Protein AF-A0A819Y2W9-F1 (afdb_monomer)

Structure (mmCIF, N/CA/C/O backbone):
data_AF-A0A819Y2W9-F1
#
_entry.id   AF-A0A819Y2W9-F1
#
loop_
_atom_site.group_PDB
_atom_site.id
_atom_site.type_symbol
_atom_site.label_atom_id
_atom_site.label_alt_id
_atom_site.label_comp_id
_atom_site.label_asym_id
_atom_site.label_entity_id
_atom_site.label_seq_id
_atom_site.pdbx_PDB_ins_code
_atom_site.Cartn_x
_atom_site.Cartn_y
_atom_site.Cartn_z
_atom_site.occupancy
_atom_site.B_iso_or_equiv
_atom_site.auth_seq_id
_atom_site.auth_comp_id
_atom_site.auth_asym_id
_atom_site.auth_atom_id
_atom_site.pdbx_PDB_model_num
ATOM 1 N N . MET A 1 1 ? -12.176 -15.561 -20.607 1.00 75.06 1 MET A N 1
ATOM 2 C CA . MET A 1 1 ? -11.747 -14.157 -20.835 1.00 75.06 1 MET A CA 1
ATOM 3 C C . MET A 1 1 ? -10.397 -14.111 -21.551 1.00 75.06 1 MET A C 1
ATOM 5 O O . MET A 1 1 ? -9.518 -14.896 -21.210 1.00 75.06 1 MET A O 1
ATOM 9 N N . LYS A 1 2 ? -10.216 -13.220 -22.539 1.00 83.50 2 LYS A N 1
ATOM 10 C CA . LYS A 1 2 ? -8.917 -13.003 -23.209 1.00 83.50 2 LYS A CA 1
ATOM 11 C C . LYS A 1 2 ? -8.002 -12.164 -22.305 1.00 83.50 2 LYS A C 1
ATOM 13 O O . LYS A 1 2 ? -8.433 -11.148 -21.778 1.00 83.50 2 LYS A O 1
ATOM 18 N N . LEU A 1 3 ? -6.744 -12.584 -22.140 1.00 87.06 3 LEU A N 1
ATOM 19 C CA . LEU A 1 3 ? -5.742 -11.828 -21.374 1.00 87.06 3 LEU A CA 1
ATOM 20 C C . LEU A 1 3 ? -5.386 -10.510 -22.073 1.00 87.06 3 LEU A C 1
ATOM 22 O O . LEU A 1 3 ? -5.227 -10.485 -23.300 1.00 87.06 3 LEU A O 1
ATOM 26 N N . THR A 1 4 ? -5.163 -9.456 -21.287 1.00 92.69 4 THR A N 1
ATOM 27 C CA . THR A 1 4 ? -4.658 -8.167 -21.784 1.00 92.69 4 THR A CA 1
ATOM 28 C C . THR A 1 4 ? -3.191 -8.271 -22.222 1.00 92.69 4 THR A C 1
ATOM 30 O O . THR A 1 4 ? -2.471 -9.199 -21.838 1.00 92.69 4 THR A O 1
ATOM 33 N N . ALA A 1 5 ? -2.713 -7.317 -23.030 1.00 83.38 5 ALA A N 1
ATOM 34 C CA . ALA A 1 5 ? -1.324 -7.294 -23.505 1.00 83.38 5 ALA A CA 1
ATOM 35 C C . ALA A 1 5 ? -0.306 -7.289 -22.347 1.00 83.38 5 ALA A C 1
ATOM 37 O O . ALA A 1 5 ? 0.634 -8.084 -22.345 1.00 83.38 5 ALA A O 1
ATOM 38 N N . ALA A 1 6 ? -0.555 -6.488 -21.307 1.00 82.44 6 ALA A N 1
ATOM 39 C CA . ALA A 1 6 ? 0.290 -6.422 -20.116 1.00 82.44 6 ALA A CA 1
ATOM 40 C C . ALA A 1 6 ? 0.325 -7.753 -19.341 1.00 82.44 6 ALA A C 1
ATOM 42 O O . ALA A 1 6 ? 1.382 -8.197 -18.887 1.00 82.44 6 ALA A O 1
ATOM 43 N N . GLN A 1 7 ? -0.818 -8.437 -19.229 1.00 85.62 7 GLN A N 1
ATOM 44 C CA . GLN A 1 7 ? -0.899 -9.751 -18.586 1.00 85.62 7 GLN A CA 1
ATOM 45 C C . GLN A 1 7 ? -0.150 -10.825 -19.385 1.00 85.62 7 GLN A C 1
ATOM 47 O O . GLN A 1 7 ? 0.559 -11.650 -18.803 1.00 85.62 7 GLN A O 1
ATOM 52 N N . LYS A 1 8 ? -0.254 -10.799 -20.720 1.00 85.75 8 LYS A N 1
ATOM 53 C CA . LYS A 1 8 ? 0.519 -11.687 -21.603 1.00 85.75 8 LYS A CA 1
ATOM 54 C C . LYS A 1 8 ? 2.022 -11.448 -21.448 1.00 85.75 8 LYS A C 1
ATOM 56 O O . LYS A 1 8 ? 2.778 -12.410 -21.331 1.00 85.75 8 LYS A O 1
ATOM 61 N N . GLN A 1 9 ? 2.444 -10.187 -21.376 1.00 81.81 9 GLN A N 1
ATOM 62 C CA . GLN A 1 9 ? 3.848 -9.807 -21.224 1.00 81.81 9 GLN A CA 1
ATOM 63 C C . GLN A 1 9 ? 4.430 -10.245 -19.871 1.00 81.81 9 GLN A C 1
ATOM 65 O O . GLN A 1 9 ? 5.558 -10.731 -19.830 1.00 81.81 9 GLN A O 1
ATOM 70 N N . LYS A 1 10 ? 3.647 -10.180 -18.783 1.00 83.94 10 LYS A N 1
ATOM 71 C CA . LYS A 1 10 ? 4.044 -10.706 -17.461 1.00 83.94 10 LYS A CA 1
ATOM 72 C C . LYS A 1 10 ? 4.174 -12.234 -17.425 1.00 83.94 10 LYS A C 1
ATOM 74 O O . LYS A 1 10 ? 5.102 -12.740 -16.807 1.00 83.94 10 LYS A O 1
ATOM 79 N N . ARG A 1 11 ? 3.288 -12.973 -18.105 1.00 85.38 11 ARG A N 1
ATOM 80 C CA . ARG A 1 11 ? 3.301 -14.455 -18.128 1.00 85.38 11 ARG A CA 1
ATOM 81 C C . ARG A 1 11 ? 4.327 -15.055 -19.092 1.00 85.38 11 ARG A C 1
ATOM 83 O O . ARG A 1 11 ? 4.682 -16.228 -18.985 1.00 85.38 11 ARG A O 1
ATOM 90 N N . TYR A 1 12 ? 4.799 -14.277 -20.060 1.00 83.75 12 TYR A N 1
ATOM 91 C CA . TYR A 1 12 ? 5.710 -14.755 -21.098 1.00 83.75 12 TYR A CA 1
ATOM 92 C C . TYR A 1 12 ? 7.041 -15.327 -20.553 1.00 83.75 12 TYR A C 1
ATOM 94 O O . TYR A 1 12 ? 7.396 -16.446 -20.940 1.00 83.75 12 TYR A O 1
ATOM 102 N N . PRO A 1 13 ? 7.754 -14.665 -19.615 1.00 80.00 13 PRO A N 1
ATOM 103 C CA . PRO A 1 13 ? 8.976 -15.212 -19.022 1.00 80.00 13 PRO A CA 1
ATOM 104 C C . PRO A 1 13 ? 8.750 -16.530 -18.272 1.00 80.00 13 PRO A C 1
ATOM 106 O O . PRO A 1 13 ? 9.583 -17.432 -18.351 1.00 80.00 13 PRO A O 1
ATOM 109 N N . GLU A 1 14 ? 7.625 -16.668 -17.569 1.00 83.44 14 GLU A N 1
ATOM 110 C CA . GLU A 1 14 ? 7.272 -17.887 -16.830 1.00 83.44 14 GLU A CA 1
ATOM 111 C C . GLU A 1 14 ? 6.994 -19.053 -17.778 1.00 83.44 14 GLU A C 1
ATOM 113 O O . GLU A 1 14 ? 7.516 -20.152 -17.593 1.00 83.44 14 GLU A O 1
ATOM 118 N N . ASN A 1 15 ? 6.260 -18.798 -18.861 1.00 85.00 15 ASN A N 1
ATOM 119 C CA . ASN A 1 15 ? 6.002 -19.794 -19.898 1.00 85.00 15 ASN A CA 1
ATOM 120 C C . ASN A 1 15 ? 7.291 -20.269 -20.582 1.00 85.00 15 ASN A C 1
ATOM 122 O O . ASN A 1 15 ? 7.424 -21.447 -20.913 1.00 85.00 15 ASN A O 1
ATOM 126 N N . LEU A 1 16 ? 8.265 -19.378 -20.771 1.00 81.81 16 LEU A N 1
ATOM 127 C CA . LEU A 1 16 ? 9.578 -19.739 -21.307 1.00 81.81 16 LEU A CA 1
ATOM 128 C C . LEU A 1 16 ? 10.401 -20.591 -20.342 1.00 81.81 16 LEU A C 1
ATOM 130 O O . LEU A 1 16 ? 11.116 -21.485 -20.798 1.00 81.81 16 LEU A O 1
ATOM 134 N N . LYS A 1 17 ? 10.311 -20.322 -19.033 1.00 85.62 17 LYS A N 1
ATOM 135 C CA . LYS A 1 17 ? 10.954 -21.146 -18.001 1.00 85.62 17 LYS A CA 1
ATOM 136 C C . LYS A 1 17 ? 10.345 -22.546 -17.975 1.00 85.62 17 LYS A C 1
ATOM 138 O O . LYS A 1 17 ? 11.093 -23.512 -18.046 1.00 85.62 17 LYS A O 1
ATOM 143 N N . ARG A 1 18 ? 9.010 -22.655 -17.993 1.00 83.69 18 ARG A N 1
ATOM 144 C CA . ARG A 1 18 ? 8.293 -23.947 -18.044 1.00 83.69 18 ARG A CA 1
ATOM 145 C C . ARG A 1 18 ? 8.670 -24.787 -19.263 1.00 83.69 18 ARG A C 1
ATOM 147 O O . ARG A 1 18 ? 8.767 -25.998 -19.164 1.00 83.69 18 ARG A O 1
ATOM 154 N N . LYS A 1 19 ? 8.919 -24.143 -20.406 1.00 87.00 19 LYS A N 1
ATOM 155 C CA . LYS A 1 19 ? 9.333 -24.811 -21.650 1.00 87.00 19 LYS A CA 1
ATOM 156 C C . LYS A 1 19 ? 10.844 -25.074 -21.747 1.00 87.00 19 LYS A C 1
ATOM 158 O O . LYS A 1 19 ? 11.300 -25.475 -22.811 1.00 87.00 19 LYS A O 1
ATOM 163 N N . GLY A 1 20 ? 11.639 -24.749 -20.721 1.00 83.56 20 GLY A N 1
ATOM 164 C CA . GLY A 1 20 ? 13.105 -24.886 -20.739 1.00 83.56 20 GLY A CA 1
ATOM 165 C C . GLY A 1 20 ? 13.847 -23.944 -21.705 1.00 83.56 20 GLY A C 1
ATOM 166 O O . GLY A 1 20 ? 15.070 -23.968 -21.786 1.00 83.56 20 GLY A O 1
ATOM 167 N N . ARG A 1 21 ? 13.139 -23.060 -22.423 1.00 85.75 21 ARG A N 1
ATOM 168 C CA . ARG A 1 21 ? 13.695 -22.189 -23.485 1.00 85.75 21 ARG A CA 1
ATOM 169 C C . ARG A 1 21 ? 14.201 -20.839 -22.983 1.00 85.75 21 ARG A C 1
ATOM 171 O O . ARG A 1 21 ? 14.713 -20.026 -23.752 1.00 85.75 21 ARG A O 1
ATOM 178 N N . HIS A 1 22 ? 14.028 -20.555 -21.699 1.00 85.31 22 HIS A N 1
ATOM 179 C CA . HIS A 1 22 ? 14.394 -19.267 -21.124 1.00 85.31 22 HIS A CA 1
ATOM 180 C C . HIS A 1 22 ? 15.901 -18.984 -21.243 1.00 85.31 22 HIS A C 1
ATOM 182 O O . HIS A 1 22 ? 16.300 -17.891 -21.651 1.00 85.31 22 HIS A O 1
ATOM 188 N N . ASN A 1 23 ? 16.744 -19.974 -20.941 1.00 86.81 23 ASN A N 1
ATOM 189 C CA . ASN A 1 23 ? 18.197 -19.796 -20.948 1.00 86.81 23 ASN A CA 1
ATOM 190 C C . ASN A 1 23 ? 18.753 -19.684 -22.373 1.00 86.81 23 ASN A C 1
ATOM 192 O O . ASN A 1 23 ? 19.567 -18.798 -22.640 1.00 86.81 23 ASN A O 1
ATOM 196 N N . THR A 1 24 ? 18.244 -20.492 -23.307 1.00 89.56 24 THR A N 1
ATOM 197 C CA . THR A 1 24 ? 18.604 -20.416 -24.731 1.00 89.56 24 THR A CA 1
ATOM 198 C C . THR A 1 24 ? 18.216 -19.069 -25.336 1.00 89.56 24 THR A C 1
ATOM 200 O O . THR A 1 24 ? 18.992 -18.465 -26.071 1.00 89.56 24 THR A O 1
ATOM 203 N N . MET A 1 25 ? 17.041 -18.538 -24.988 1.00 86.75 25 MET A N 1
ATOM 204 C CA . MET A 1 25 ? 16.601 -17.235 -25.485 1.00 86.75 25 MET A CA 1
ATOM 205 C C . MET A 1 25 ? 17.423 -16.084 -24.886 1.00 86.75 25 MET A C 1
ATOM 207 O O . MET A 1 25 ? 17.768 -15.142 -25.597 1.00 86.75 25 MET A O 1
ATOM 211 N N . LYS A 1 26 ? 17.808 -16.176 -23.605 1.00 88.69 26 LYS A N 1
ATOM 212 C CA . LYS A 1 26 ? 18.751 -15.229 -22.989 1.00 88.69 26 LYS A CA 1
ATOM 213 C C . LYS A 1 26 ? 20.122 -15.254 -23.665 1.00 88.69 26 LYS A C 1
ATOM 215 O O . LYS A 1 26 ? 20.717 -14.195 -23.834 1.00 88.69 26 LYS A O 1
ATOM 220 N N . ALA A 1 27 ? 20.632 -16.430 -24.032 1.00 89.75 27 ALA A N 1
ATOM 221 C CA . ALA A 1 27 ? 21.896 -16.557 -24.757 1.00 89.75 27 ALA A CA 1
ATOM 222 C C . ALA A 1 27 ? 21.821 -15.878 -26.134 1.00 89.75 27 ALA A C 1
ATOM 224 O O . ALA A 1 27 ? 22.602 -14.966 -26.395 1.00 89.75 27 ALA A O 1
ATOM 225 N N . LYS A 1 28 ? 20.793 -16.193 -26.934 1.00 92.25 28 LYS A N 1
ATOM 226 C CA . LYS A 1 28 ? 20.562 -15.555 -28.244 1.00 92.25 28 LYS A CA 1
ATOM 227 C C . LYS A 1 28 ? 20.427 -14.033 -28.151 1.00 92.25 28 LYS A C 1
ATOM 229 O O . LYS A 1 28 ? 20.983 -13.307 -28.968 1.00 92.25 28 LYS A O 1
ATOM 234 N N . ASN A 1 29 ? 19.722 -13.526 -27.136 1.00 91.00 29 ASN A N 1
ATOM 235 C CA . ASN A 1 29 ? 19.624 -12.080 -26.924 1.00 91.00 29 ASN A CA 1
ATOM 236 C C . ASN A 1 29 ? 20.973 -11.449 -26.557 1.00 91.00 29 ASN A C 1
ATOM 238 O O . ASN A 1 29 ? 21.257 -10.345 -27.012 1.00 91.00 29 ASN A O 1
ATOM 242 N N . ARG A 1 30 ? 21.813 -12.126 -25.763 1.00 90.44 30 ARG A N 1
ATOM 243 C CA . ARG A 1 30 ? 23.163 -11.636 -25.443 1.00 90.44 30 ARG A CA 1
ATOM 244 C C . ARG A 1 30 ? 24.033 -11.536 -26.693 1.00 90.44 30 ARG A C 1
ATOM 246 O O . ARG A 1 30 ? 24.672 -10.507 -26.886 1.00 90.44 30 ARG A O 1
ATOM 253 N N . GLU A 1 31 ? 24.006 -12.546 -27.556 1.00 92.56 31 GLU A N 1
ATOM 254 C CA . GLU A 1 31 ? 24.723 -12.524 -28.838 1.00 92.56 31 GLU A CA 1
ATOM 255 C C . GLU A 1 31 ? 24.215 -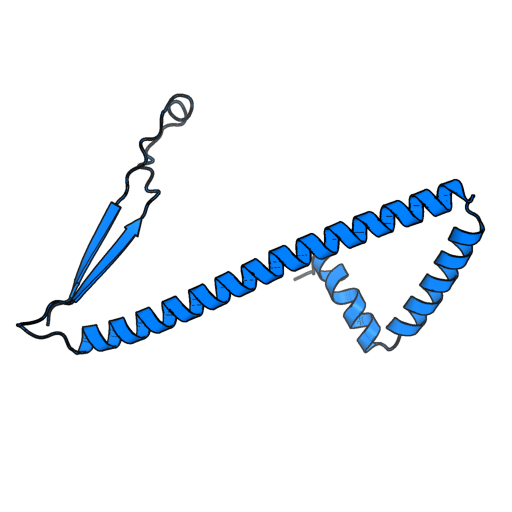11.417 -29.760 1.00 92.56 31 GLU A C 1
ATOM 257 O O . GLU A 1 31 ? 25.006 -10.629 -30.276 1.00 92.56 31 GLU A O 1
ATOM 262 N N . ARG A 1 32 ? 22.890 -11.281 -29.899 1.00 91.88 32 ARG A N 1
ATOM 263 C CA . ARG A 1 32 ? 22.280 -10.196 -30.677 1.00 91.88 32 ARG A CA 1
ATOM 264 C C . ARG A 1 32 ? 22.736 -8.826 -30.178 1.00 91.88 32 ARG A C 1
ATOM 266 O O . ARG A 1 32 ? 23.119 -7.983 -30.981 1.00 91.88 32 ARG A O 1
ATOM 273 N N . MET A 1 33 ? 22.720 -8.611 -28.864 1.00 89.50 33 MET A N 1
ATOM 274 C CA . MET A 1 33 ? 23.176 -7.353 -28.275 1.00 89.50 33 MET A CA 1
ATOM 275 C C . MET A 1 33 ? 24.670 -7.127 -28.496 1.00 89.50 33 MET A C 1
ATOM 277 O O . MET A 1 33 ? 25.052 -6.013 -28.832 1.00 89.50 33 MET A O 1
ATOM 281 N N . LYS A 1 34 ? 25.510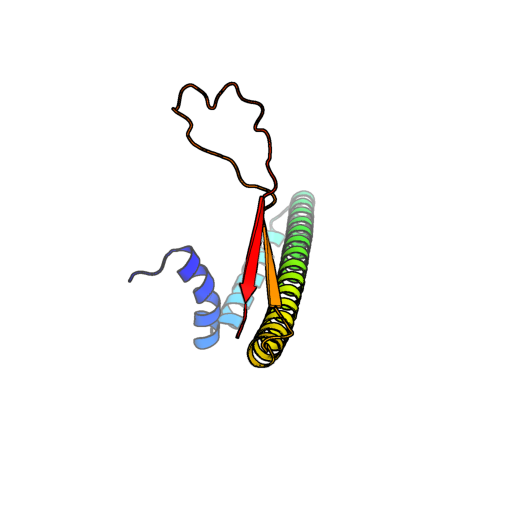 -8.163 -28.379 1.00 92.69 34 LYS A N 1
ATOM 282 C CA . LYS A 1 34 ? 26.948 -8.069 -28.674 1.00 92.69 34 LYS A CA 1
ATOM 283 C C . LYS A 1 34 ? 27.189 -7.612 -30.117 1.00 92.69 34 LYS A C 1
ATOM 285 O O . LYS A 1 34 ? 27.969 -6.690 -30.326 1.00 92.69 34 LYS A O 1
ATOM 290 N N . ASN A 1 35 ? 26.456 -8.182 -31.073 1.00 94.06 35 ASN A N 1
ATOM 291 C CA . ASN A 1 35 ? 26.545 -7.828 -32.493 1.00 94.06 35 ASN A CA 1
ATOM 292 C C . ASN A 1 35 ? 26.023 -6.417 -32.805 1.00 94.06 35 ASN A C 1
ATOM 294 O O . ASN A 1 35 ? 26.477 -5.786 -33.755 1.00 94.06 35 ASN A O 1
ATOM 298 N N . ILE A 1 36 ? 25.047 -5.919 -32.043 1.00 90.19 36 ILE A N 1
ATOM 299 C CA . ILE A 1 36 ? 24.575 -4.533 -32.173 1.00 90.19 36 ILE A CA 1
ATOM 300 C C . ILE A 1 36 ? 25.630 -3.582 -31.607 1.00 90.19 36 ILE A C 1
ATOM 302 O O . ILE A 1 36 ? 26.043 -2.649 -32.286 1.00 90.19 36 ILE A O 1
ATOM 306 N N . LEU A 1 37 ? 26.110 -3.842 -30.388 1.00 89.31 37 LEU A N 1
ATOM 307 C CA . LEU A 1 37 ? 27.088 -2.992 -29.709 1.00 89.31 37 LEU A CA 1
ATOM 308 C C . LEU A 1 37 ? 28.432 -2.939 -30.446 1.00 89.31 37 LEU A C 1
ATOM 310 O O . LEU A 1 37 ? 29.091 -1.899 -30.427 1.00 89.31 37 LEU A O 1
ATOM 314 N N . SER A 1 38 ? 28.833 -4.019 -31.125 1.00 92.44 38 SER A N 1
ATOM 315 C CA . SER A 1 38 ? 30.063 -4.042 -31.922 1.00 92.44 38 SER A CA 1
ATOM 316 C C . SER A 1 38 ? 30.019 -3.074 -33.106 1.00 92.44 38 SER A C 1
ATOM 318 O O . SER A 1 38 ? 31.069 -2.589 -33.505 1.00 92.44 38 SER A O 1
ATOM 320 N N . LYS A 1 39 ? 28.825 -2.753 -33.623 1.00 94.50 39 LYS A N 1
ATOM 321 C CA . LYS A 1 39 ? 28.620 -1.832 -34.754 1.00 94.50 39 LYS A CA 1
ATOM 322 C C . LYS A 1 39 ? 28.492 -0.360 -34.349 1.00 94.50 39 LYS A C 1
ATOM 324 O O . LYS A 1 39 ? 28.436 0.496 -35.222 1.00 94.50 39 LYS A O 1
ATOM 329 N N . LEU A 1 40 ? 28.400 -0.069 -33.053 1.00 93.44 40 LEU A N 1
ATOM 330 C CA . LEU A 1 40 ? 28.257 1.297 -32.547 1.00 93.44 40 LEU A CA 1
ATOM 331 C C . LEU A 1 40 ? 29.616 1.979 -32.391 1.00 93.44 40 LEU A C 1
ATOM 333 O O . LEU A 1 40 ? 30.591 1.328 -32.005 1.00 93.44 40 LEU A O 1
ATOM 337 N N . SER A 1 41 ? 29.639 3.298 -32.600 1.00 95.69 41 SER A N 1
ATOM 338 C CA . SER A 1 41 ? 30.778 4.138 -32.221 1.00 95.69 41 SER A CA 1
ATOM 339 C C . SER A 1 41 ? 30.927 4.214 -30.700 1.00 95.69 41 SER A C 1
ATOM 341 O O . SER A 1 41 ? 29.985 3.935 -29.949 1.00 95.69 41 SER A O 1
ATOM 343 N N . ASP A 1 42 ? 32.096 4.627 -30.218 1.00 94.69 42 ASP A N 1
ATOM 344 C CA . ASP A 1 42 ? 32.337 4.712 -28.775 1.00 94.69 42 ASP A CA 1
ATOM 345 C C . ASP A 1 42 ? 31.433 5.735 -28.081 1.00 94.69 42 ASP A C 1
ATOM 347 O O . ASP A 1 42 ? 30.906 5.442 -27.005 1.00 94.69 42 ASP A O 1
ATOM 351 N N . PHE A 1 43 ? 31.132 6.854 -28.749 1.00 95.94 43 PHE A N 1
ATOM 352 C CA . PHE A 1 43 ? 30.147 7.830 -28.278 1.00 95.94 43 PHE A CA 1
ATOM 353 C C . PHE A 1 43 ? 28.753 7.202 -28.118 1.00 95.94 43 PHE A C 1
ATOM 355 O O . PHE A 1 43 ? 28.111 7.331 -27.077 1.00 95.94 43 PHE A O 1
ATOM 362 N N . GLN A 1 44 ? 28.283 6.444 -29.113 1.00 93.12 44 GLN A N 1
ATOM 363 C CA . GLN A 1 44 ? 26.983 5.766 -29.042 1.00 93.12 44 GLN A CA 1
ATOM 364 C C . GLN A 1 44 ? 26.952 4.684 -27.953 1.00 93.12 44 GLN A C 1
ATOM 366 O O . GLN A 1 44 ? 25.941 4.513 -27.265 1.00 93.12 44 GLN A O 1
ATOM 371 N N . ARG A 1 45 ? 28.060 3.957 -27.759 1.00 91.00 45 ARG A N 1
ATOM 372 C CA . ARG A 1 45 ? 28.194 2.980 -26.668 1.00 91.00 45 ARG A CA 1
ATOM 373 C C . ARG A 1 45 ? 28.133 3.654 -25.305 1.00 91.00 45 ARG A C 1
ATOM 375 O O . ARG A 1 45 ? 27.532 3.097 -24.389 1.00 91.00 45 ARG A O 1
ATOM 382 N N . GLU A 1 46 ? 28.737 4.826 -25.160 1.00 94.31 46 GLU A N 1
ATOM 383 C CA . GLU A 1 46 ? 28.675 5.610 -23.931 1.00 94.31 46 GLU A CA 1
ATOM 384 C C . GLU A 1 46 ? 27.252 6.076 -23.625 1.00 94.31 46 GLU A C 1
ATOM 386 O O . GLU A 1 46 ? 26.754 5.808 -22.530 1.00 94.31 46 GLU A O 1
ATOM 391 N N . GLN A 1 47 ? 26.550 6.640 -24.611 1.00 94.50 47 GLN A N 1
ATOM 392 C CA . GLN A 1 47 ? 25.135 7.007 -24.479 1.00 94.50 47 GLN A CA 1
ATOM 393 C C . GLN A 1 47 ? 24.280 5.808 -24.046 1.00 94.50 47 GLN A C 1
ATOM 395 O O . GLN A 1 47 ? 23.489 5.896 -23.105 1.00 94.50 47 GLN A O 1
ATOM 400 N N . TYR A 1 48 ? 24.495 4.641 -24.660 1.00 90.81 48 TYR A N 1
ATOM 401 C CA . TYR A 1 48 ? 23.810 3.406 -24.282 1.00 90.81 48 TYR A CA 1
ATOM 402 C C . TYR A 1 48 ? 24.121 2.965 -22.840 1.00 90.81 48 TYR A C 1
ATOM 404 O O . TYR A 1 48 ? 23.224 2.512 -22.118 1.00 90.81 48 TYR A O 1
ATOM 412 N N . ARG A 1 49 ? 25.378 3.080 -22.387 1.00 91.06 49 ARG A N 1
ATOM 413 C CA . ARG A 1 49 ? 25.761 2.773 -20.998 1.00 91.06 49 ARG A CA 1
ATOM 414 C C . ARG A 1 49 ? 25.084 3.725 -20.018 1.00 91.06 49 ARG A C 1
ATOM 416 O O . ARG A 1 49 ? 24.503 3.246 -19.044 1.00 91.06 49 ARG A O 1
ATOM 423 N N . ASN A 1 50 ? 25.107 5.025 -20.301 1.00 95.19 50 ASN A N 1
ATOM 424 C CA . ASN A 1 50 ? 24.504 6.056 -19.457 1.00 95.19 50 ASN A CA 1
ATOM 425 C C . ASN A 1 50 ? 22.991 5.854 -19.345 1.00 95.19 50 ASN A C 1
ATOM 427 O O . ASN A 1 50 ? 22.465 5.755 -18.237 1.00 95.19 50 ASN A O 1
ATOM 431 N N . HIS A 1 51 ? 22.311 5.634 -20.472 1.00 94.00 51 HIS A N 1
ATOM 432 C CA . HIS A 1 51 ? 20.879 5.342 -20.495 1.00 94.00 51 HIS A CA 1
ATOM 433 C C . HIS A 1 51 ? 20.519 4.108 -19.648 1.00 94.00 51 HIS A C 1
ATOM 435 O O . HIS A 1 51 ? 19.593 4.137 -18.835 1.00 94.00 51 HIS A O 1
ATOM 441 N N . ASN A 1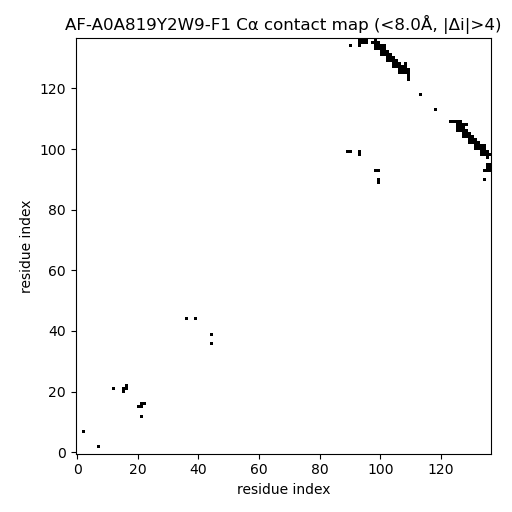 52 ? 21.285 3.018 -19.766 1.00 92.62 52 ASN A N 1
ATOM 442 C CA . ASN A 1 52 ? 21.061 1.825 -18.946 1.00 92.62 52 ASN A CA 1
ATOM 443 C C . ASN A 1 52 ? 21.369 2.049 -17.462 1.00 92.62 52 ASN A C 1
ATOM 445 O O . ASN A 1 52 ? 20.692 1.479 -16.602 1.00 92.62 52 ASN A O 1
ATOM 449 N N . ALA A 1 53 ? 22.396 2.837 -17.146 1.00 94.44 53 ALA A N 1
ATOM 450 C CA . ALA A 1 53 ? 22.728 3.188 -15.773 1.00 94.44 53 ALA A CA 1
ATOM 451 C C . ALA A 1 53 ? 21.586 3.987 -15.126 1.00 94.44 53 ALA A C 1
ATOM 453 O O . ALA A 1 53 ? 21.168 3.658 -14.014 1.00 94.44 53 ALA A O 1
ATOM 454 N N . GLU A 1 54 ? 21.020 4.963 -15.836 1.00 94.56 54 GLU A N 1
ATOM 455 C CA . GLU A 1 54 ? 19.847 5.712 -15.385 1.00 94.56 54 GLU A CA 1
ATOM 456 C C . GLU A 1 54 ? 18.615 4.826 -15.215 1.00 94.56 54 GLU A C 1
ATOM 458 O O . GLU A 1 54 ? 17.974 4.865 -14.163 1.00 94.56 54 GLU A O 1
ATOM 463 N N . ALA A 1 55 ? 18.308 3.972 -16.196 1.00 93.06 55 ALA A N 1
ATOM 464 C CA . ALA A 1 55 ? 17.186 3.042 -16.105 1.00 93.06 55 ALA A CA 1
ATOM 465 C C . ALA A 1 55 ? 17.306 2.126 -14.873 1.00 93.06 55 ALA A C 1
ATOM 467 O O . ALA A 1 55 ? 16.331 1.912 -14.149 1.00 93.06 55 ALA A O 1
ATOM 468 N N . ARG A 1 56 ? 18.519 1.639 -14.568 1.00 91.25 56 ARG A N 1
ATOM 469 C CA . ARG A 1 56 ? 18.799 0.852 -13.354 1.00 91.25 56 ARG A CA 1
ATOM 470 C C . ARG A 1 56 ? 18.611 1.666 -12.075 1.00 91.25 56 ARG A C 1
ATOM 472 O O . ARG A 1 56 ? 18.044 1.138 -11.119 1.00 91.25 56 ARG A O 1
ATOM 479 N N . LYS A 1 57 ? 19.070 2.922 -12.036 1.00 92.69 57 LYS A N 1
ATOM 480 C CA . LYS A 1 57 ? 18.859 3.822 -10.886 1.00 92.69 57 LYS A CA 1
ATOM 481 C C . LYS A 1 57 ? 17.365 4.041 -10.633 1.00 92.69 57 LYS A C 1
ATOM 483 O O . LYS A 1 57 ? 16.914 3.833 -9.508 1.00 92.69 57 LYS A O 1
ATOM 488 N N . ARG A 1 58 ? 16.590 4.357 -11.678 1.00 90.06 58 ARG A N 1
ATOM 489 C CA . ARG A 1 58 ? 15.128 4.537 -11.596 1.00 90.06 58 ARG A CA 1
ATOM 490 C C . ARG A 1 58 ? 14.432 3.272 -11.092 1.00 90.06 58 ARG A C 1
ATOM 492 O O . ARG A 1 58 ? 13.667 3.341 -10.138 1.00 90.06 58 ARG A O 1
ATOM 499 N N . ALA A 1 59 ? 14.757 2.107 -11.655 1.00 86.88 59 ALA A N 1
ATOM 500 C CA . ALA A 1 59 ? 14.171 0.835 -11.225 1.00 86.88 59 ALA A CA 1
ATOM 501 C C . ALA A 1 59 ? 14.457 0.518 -9.745 1.00 86.88 59 ALA A C 1
ATOM 503 O O . ALA A 1 59 ? 13.569 0.062 -9.027 1.00 86.88 59 ALA A O 1
ATOM 504 N N . ARG A 1 60 ? 15.678 0.789 -9.261 1.00 86.56 60 ARG A N 1
ATOM 505 C CA . ARG A 1 60 ? 16.026 0.622 -7.838 1.00 86.56 60 ARG A CA 1
ATOM 506 C C . ARG A 1 60 ? 15.217 1.552 -6.937 1.00 86.56 60 ARG A C 1
ATOM 508 O O . ARG A 1 60 ? 14.732 1.097 -5.907 1.00 86.56 60 ARG A O 1
ATOM 515 N N . ALA A 1 61 ? 15.064 2.818 -7.321 1.00 85.88 61 ALA A N 1
ATOM 516 C CA . ALA A 1 61 ? 14.283 3.787 -6.557 1.00 85.88 61 ALA A CA 1
ATOM 517 C C . ALA A 1 61 ? 12.805 3.374 -6.455 1.00 85.88 61 ALA A C 1
ATOM 519 O O . ALA A 1 61 ? 12.259 3.349 -5.354 1.00 85.88 61 ALA A O 1
ATOM 520 N N . VAL A 1 62 ? 12.194 2.959 -7.571 1.00 84.12 62 VAL A N 1
ATOM 521 C CA . VAL A 1 62 ? 10.806 2.462 -7.606 1.00 84.12 62 VAL A CA 1
ATOM 522 C C . VAL A 1 62 ? 10.639 1.230 -6.717 1.00 84.12 62 VAL A C 1
ATOM 524 O O . VAL A 1 62 ? 9.750 1.205 -5.871 1.00 84.12 62 VAL A O 1
ATOM 527 N N . ASN A 1 63 ? 11.526 0.239 -6.843 1.00 83.06 63 ASN A N 1
ATOM 528 C CA . ASN A 1 63 ? 11.463 -0.970 -6.018 1.00 83.06 63 ASN A CA 1
ATOM 529 C C . ASN A 1 63 ? 11.635 -0.662 -4.524 1.00 83.06 63 ASN A C 1
ATOM 531 O O . ASN A 1 63 ? 10.947 -1.252 -3.696 1.00 83.06 63 ASN A O 1
ATOM 535 N N . LYS A 1 64 ? 12.525 0.274 -4.169 1.00 84.06 64 LYS A N 1
ATOM 536 C CA . LYS A 1 64 ? 12.714 0.710 -2.779 1.00 84.06 64 LYS A CA 1
ATOM 537 C C . LYS A 1 64 ? 11.452 1.381 -2.236 1.00 84.06 64 LYS A C 1
ATOM 539 O O . LYS A 1 64 ? 11.009 1.042 -1.145 1.00 84.06 64 LYS A O 1
ATOM 544 N N . HIS A 1 65 ? 10.858 2.295 -3.002 1.00 78.19 65 HIS A N 1
ATOM 545 C CA . HIS A 1 65 ? 9.629 2.976 -2.603 1.00 78.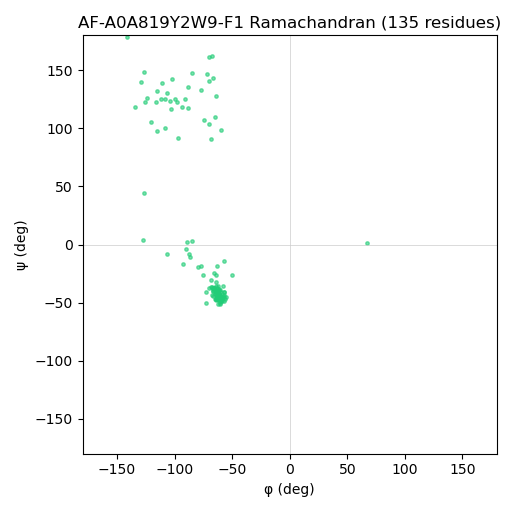19 65 HIS A CA 1
ATOM 546 C C . HIS A 1 65 ? 8.470 1.985 -2.418 1.00 78.19 65 HIS A C 1
ATOM 548 O O . HIS A 1 65 ? 7.791 2.011 -1.395 1.00 78.19 65 HIS A O 1
ATOM 554 N N . GLN A 1 66 ? 8.314 1.041 -3.351 1.00 81.81 66 GLN A N 1
ATOM 555 C CA . GLN A 1 66 ? 7.304 -0.010 -3.257 1.00 81.81 66 GLN A CA 1
ATOM 556 C C . GLN A 1 66 ? 7.527 -0.928 -2.045 1.00 81.81 66 GLN A C 1
ATOM 558 O O . GLN A 1 66 ? 6.571 -1.272 -1.355 1.00 81.81 66 GLN A O 1
ATOM 563 N N . SER A 1 67 ? 8.778 -1.298 -1.753 1.00 84.12 67 SER A N 1
ATOM 564 C CA . SER A 1 67 ? 9.119 -2.099 -0.571 1.00 84.12 67 SER A CA 1
ATOM 565 C C . SER A 1 67 ? 8.737 -1.389 0.728 1.00 84.12 67 SER A C 1
ATOM 567 O O . SER A 1 67 ? 8.144 -2.008 1.608 1.00 84.12 67 SER A O 1
ATOM 569 N N . ASN A 1 68 ? 9.040 -0.094 0.841 1.00 86.69 68 ASN A N 1
ATOM 570 C CA . ASN A 1 68 ? 8.700 0.693 2.026 1.00 86.69 68 ASN A CA 1
ATOM 571 C C . ASN A 1 68 ? 7.181 0.784 2.222 1.00 86.69 68 ASN A C 1
ATOM 573 O O . ASN A 1 68 ? 6.699 0.597 3.336 1.00 86.69 68 ASN A O 1
ATOM 577 N N . PHE A 1 69 ? 6.427 1.011 1.142 1.00 88.19 69 PHE A N 1
ATOM 578 C CA . PHE A 1 69 ? 4.966 1.051 1.202 1.00 88.19 69 PHE A CA 1
ATOM 579 C C . PHE A 1 69 ? 4.379 -0.279 1.687 1.00 88.19 69 PHE A C 1
ATOM 581 O O . PHE A 1 69 ? 3.514 -0.299 2.558 1.00 88.19 69 PHE A O 1
ATOM 588 N N . ILE A 1 70 ? 4.884 -1.406 1.176 1.00 90.12 70 ILE A N 1
ATOM 589 C CA . ILE A 1 70 ? 4.440 -2.737 1.611 1.00 90.12 70 ILE A CA 1
ATOM 590 C C . ILE A 1 70 ? 4.735 -2.947 3.100 1.00 90.12 70 ILE A C 1
ATOM 592 O O . ILE A 1 70 ? 3.876 -3.442 3.822 1.00 90.12 70 ILE A O 1
ATOM 596 N N . GLN A 1 71 ? 5.916 -2.551 3.578 1.00 92.06 71 GLN A N 1
ATOM 597 C CA . GLN A 1 71 ? 6.265 -2.663 4.997 1.00 92.06 71 GLN A CA 1
ATOM 598 C C . GLN A 1 71 ? 5.335 -1.828 5.884 1.00 92.06 71 GLN A C 1
ATOM 600 O O . GLN A 1 71 ? 4.824 -2.338 6.880 1.00 92.06 71 GLN A O 1
ATOM 605 N N . GLN A 1 72 ? 5.065 -0.578 5.500 1.00 91.94 72 GLN A N 1
ATOM 606 C CA . GLN A 1 72 ? 4.130 0.293 6.217 1.00 91.94 72 GLN A CA 1
ATOM 607 C C . GLN A 1 72 ? 2.711 -0.282 6.225 1.00 91.94 72 GLN A C 1
ATOM 609 O O . GLN A 1 72 ? 2.057 -0.287 7.265 1.00 91.94 72 GLN A O 1
ATOM 614 N N . TYR A 1 73 ? 2.250 -0.822 5.096 1.00 91.25 73 TYR A N 1
ATOM 615 C CA . TYR A 1 73 ? 0.943 -1.465 5.000 1.00 91.25 73 TYR A CA 1
ATOM 616 C C . TYR A 1 73 ? 0.842 -2.705 5.899 1.00 91.25 73 TYR A C 1
ATOM 618 O O . TYR A 1 73 ? -0.137 -2.862 6.623 1.00 91.25 73 TYR A O 1
ATOM 626 N N . LEU A 1 74 ? 1.860 -3.569 5.905 1.00 94.69 74 LEU A N 1
ATOM 627 C CA . LEU A 1 74 ? 1.878 -4.753 6.768 1.00 94.69 74 LEU A CA 1
ATOM 628 C C . LEU A 1 74 ? 1.875 -4.376 8.253 1.00 94.69 74 LEU A C 1
ATOM 630 O O . LEU A 1 74 ? 1.144 -4.988 9.030 1.00 94.69 74 LEU A O 1
ATOM 634 N N . LEU A 1 75 ? 2.634 -3.345 8.634 1.00 95.75 75 LEU A N 1
ATOM 635 C CA . LEU A 1 75 ? 2.616 -2.806 9.993 1.00 95.75 75 LEU A CA 1
ATOM 636 C C . LEU A 1 75 ? 1.231 -2.260 10.359 1.00 95.75 75 LEU A C 1
ATOM 638 O O . LEU A 1 75 ? 0.713 -2.575 11.427 1.00 95.75 75 LEU A O 1
ATOM 642 N N . HIS A 1 76 ? 0.606 -1.496 9.461 1.00 93.38 76 HIS A N 1
ATOM 643 C CA . HIS A 1 76 ? -0.751 -0.989 9.649 1.00 93.38 76 HIS A CA 1
ATOM 644 C C . HIS A 1 76 ? -1.754 -2.129 9.872 1.00 93.38 76 HIS A C 1
ATOM 646 O O . HIS A 1 76 ? -2.516 -2.093 10.835 1.00 93.38 76 HIS A O 1
ATOM 652 N N . VAL A 1 77 ? -1.722 -3.168 9.031 1.00 95.81 77 VAL A N 1
ATOM 653 C CA . VAL A 1 77 ? -2.597 -4.343 9.168 1.00 95.81 77 VAL A CA 1
ATOM 654 C C . VAL A 1 77 ? -2.359 -5.060 10.496 1.00 95.81 77 VAL A C 1
ATOM 656 O O . VAL A 1 77 ? -3.322 -5.444 11.157 1.00 95.81 77 VAL A O 1
ATOM 659 N N . PHE A 1 78 ? -1.100 -5.232 10.904 1.00 97.38 78 PHE A N 1
ATOM 660 C CA . PHE A 1 78 ? -0.761 -5.847 12.186 1.00 97.38 78 PHE A CA 1
ATOM 661 C C . PHE A 1 78 ? -1.340 -5.054 13.365 1.00 97.38 78 PHE A C 1
ATOM 663 O O . PHE A 1 78 ? -2.060 -5.622 14.184 1.00 97.38 78 PHE A O 1
ATOM 670 N N . ILE A 1 79 ? -1.094 -3.740 13.408 1.00 95.12 79 ILE A N 1
ATOM 671 C CA . ILE A 1 79 ? -1.604 -2.855 14.464 1.00 95.12 79 ILE A CA 1
ATOM 672 C C . ILE A 1 79 ? -3.133 -2.894 14.502 1.00 95.12 79 ILE A C 1
ATOM 674 O O . ILE A 1 79 ? -3.710 -3.069 15.570 1.00 95.12 79 ILE A O 1
ATOM 678 N N . LYS A 1 80 ? -3.801 -2.791 13.346 1.00 93.44 80 LYS A N 1
ATOM 679 C CA . LYS A 1 80 ? -5.268 -2.814 13.275 1.00 93.44 80 LYS A CA 1
ATOM 680 C C . LYS A 1 80 ? -5.862 -4.133 13.756 1.00 93.44 80 LYS A C 1
ATOM 682 O O . LYS A 1 80 ? -6.882 -4.118 14.435 1.00 93.44 80 LYS A O 1
ATOM 687 N N . ARG A 1 81 ? -5.217 -5.265 13.465 1.00 97.06 81 ARG A N 1
ATOM 688 C CA . ARG A 1 81 ? -5.643 -6.574 13.983 1.00 97.06 81 ARG A CA 1
ATOM 689 C C . ARG A 1 81 ? -5.475 -6.677 15.495 1.00 97.06 81 ARG A C 1
ATOM 691 O O . ARG A 1 81 ? -6.395 -7.135 16.158 1.00 97.06 81 ARG A O 1
ATOM 698 N N . ALA A 1 82 ? -4.343 -6.221 16.031 1.00 96.88 82 ALA A N 1
ATOM 699 C CA . ALA A 1 82 ? -4.111 -6.211 17.474 1.00 96.88 82 ALA A CA 1
ATOM 700 C C . ALA A 1 82 ? -5.129 -5.317 18.205 1.00 96.88 82 ALA A C 1
ATOM 702 O O . ALA A 1 82 ? -5.720 -5.739 19.193 1.00 96.88 82 ALA A O 1
ATOM 703 N N . GLN A 1 83 ? -5.391 -4.119 17.672 1.00 94.06 83 GLN A N 1
ATOM 704 C CA . GLN A 1 83 ? -6.413 -3.206 18.191 1.00 94.06 83 GLN A CA 1
ATOM 705 C C . GLN A 1 83 ? -7.813 -3.825 18.149 1.00 94.06 83 GLN A C 1
ATOM 707 O O . GLN A 1 83 ? -8.547 -3.713 19.121 1.00 94.06 83 GLN A O 1
ATOM 712 N N . SER A 1 84 ? -8.170 -4.494 17.049 1.00 94.69 84 SER A N 1
ATOM 713 C CA . SER A 1 84 ? -9.463 -5.171 16.914 1.00 94.69 84 SER A CA 1
ATOM 714 C C . SER A 1 84 ? -9.623 -6.311 17.918 1.00 94.69 84 SER A C 1
ATOM 716 O O . SER A 1 84 ? -10.686 -6.428 18.507 1.00 94.69 84 SER A O 1
ATOM 718 N N . SER A 1 85 ? -8.582 -7.125 18.127 1.00 96.94 85 SER A N 1
ATOM 719 C CA . SER A 1 85 ? -8.619 -8.221 19.106 1.00 96.94 85 SER A CA 1
ATOM 720 C C . SER A 1 85 ? -8.860 -7.686 20.515 1.00 96.94 85 SER A C 1
ATOM 722 O O . SER A 1 85 ? -9.791 -8.117 21.184 1.00 96.94 85 SER A O 1
ATOM 724 N N . LEU A 1 86 ? -8.076 -6.682 20.925 1.00 95.56 86 LEU A N 1
ATOM 725 C CA . LEU A 1 86 ? -8.229 -6.041 22.231 1.00 95.56 86 LEU A CA 1
ATOM 726 C C . LEU A 1 86 ? -9.610 -5.393 22.392 1.00 95.56 86 LEU A C 1
ATOM 728 O O . LEU A 1 86 ? -10.195 -5.426 23.467 1.00 95.56 86 LEU A O 1
ATOM 732 N N . PHE A 1 87 ? -10.125 -4.776 21.331 1.00 94.75 87 PHE A N 1
ATOM 733 C CA . PHE A 1 87 ? -11.439 -4.150 21.351 1.00 94.75 87 PHE A CA 1
ATOM 734 C C . PHE A 1 87 ? -12.560 -5.167 21.597 1.00 94.75 87 PHE A C 1
ATOM 736 O O . PHE A 1 87 ? -13.415 -4.902 22.437 1.00 94.75 87 PHE A O 1
ATOM 743 N N . GLU A 1 88 ? -12.548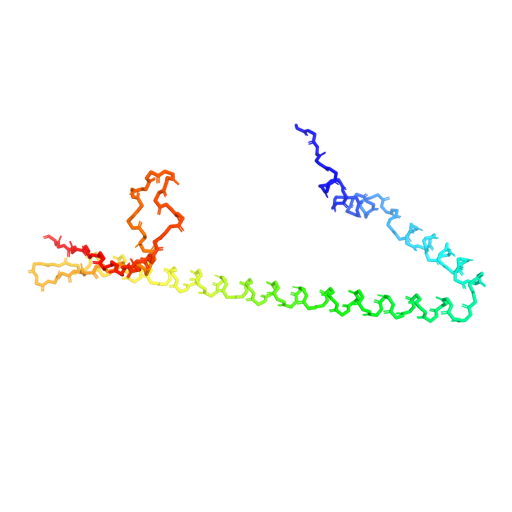 -6.321 20.921 1.00 95.44 88 GLU A N 1
ATOM 744 C CA . GLU A 1 88 ? -13.552 -7.368 21.159 1.00 95.44 88 GLU A CA 1
ATOM 745 C C . GLU A 1 88 ? -13.450 -7.931 22.586 1.00 95.44 88 GLU A C 1
ATOM 747 O O . GLU A 1 88 ? -14.469 -8.052 23.258 1.00 95.44 88 GLU A O 1
ATOM 752 N N . GLU A 1 89 ? -12.237 -8.155 23.105 1.00 95.56 89 GLU A N 1
ATOM 753 C CA . GLU A 1 89 ? -12.031 -8.571 24.504 1.00 95.56 89 GLU A CA 1
ATOM 754 C C . GLU A 1 89 ? -12.608 -7.550 25.503 1.00 95.56 89 GLU A C 1
ATOM 756 O O . GLU A 1 89 ? -13.296 -7.908 26.460 1.00 95.56 89 GLU A O 1
ATOM 761 N N . LEU A 1 90 ? -12.363 -6.254 25.276 1.00 94.94 90 LEU A N 1
ATOM 762 C CA . LEU A 1 90 ? -12.899 -5.189 26.125 1.00 94.94 90 LEU A CA 1
ATOM 763 C C . LEU A 1 90 ? -14.419 -5.091 26.027 1.00 94.94 90 LEU A C 1
ATOM 765 O O . LEU A 1 90 ? -15.075 -4.842 27.038 1.00 94.94 90 LEU A O 1
ATOM 769 N N . LYS A 1 91 ? -14.970 -5.293 24.830 1.00 94.19 91 LYS A N 1
ATOM 770 C CA . LYS A 1 91 ? -16.406 -5.262 24.571 1.00 94.19 91 LYS A CA 1
ATOM 771 C C . LYS A 1 91 ? -17.123 -6.418 25.261 1.00 94.19 91 LYS A C 1
ATOM 773 O O . LYS A 1 91 ? -18.182 -6.208 25.828 1.00 94.19 91 LYS A O 1
ATOM 778 N N . GLU A 1 92 ? -16.543 -7.613 25.274 1.00 93.38 92 GLU A N 1
ATOM 779 C CA . GLU A 1 92 ? -17.083 -8.742 26.044 1.00 93.38 92 GLU A CA 1
ATOM 780 C C . GLU A 1 92 ? -17.019 -8.500 27.563 1.00 93.38 92 GLU A C 1
ATOM 782 O O . GLU A 1 92 ? -17.811 -9.061 28.316 1.00 93.38 92 GLU A O 1
ATOM 787 N N . SER A 1 93 ? -16.104 -7.640 28.024 1.00 92.19 93 SER A N 1
ATOM 788 C CA . SER A 1 93 ? -15.925 -7.312 29.445 1.00 92.19 93 SER A CA 1
ATOM 789 C C . SER A 1 93 ? -16.774 -6.139 29.965 1.00 92.19 93 SER A C 1
ATOM 791 O O . SER A 1 93 ? -16.611 -5.748 31.127 1.00 92.19 93 SER A O 1
ATOM 793 N N . THR A 1 94 ? -17.628 -5.535 29.130 1.00 93.12 94 THR A N 1
ATOM 794 C CA . THR A 1 94 ? -18.489 -4.420 29.556 1.00 93.12 94 THR A CA 1
ATOM 795 C C . THR A 1 94 ? -19.587 -4.897 30.502 1.00 93.12 94 THR A C 1
ATOM 797 O O . THR A 1 94 ? -20.172 -5.957 30.300 1.00 93.12 94 THR A O 1
ATOM 800 N N . ASP A 1 95 ? -19.873 -4.094 31.525 1.00 91.00 95 ASP A N 1
ATOM 801 C CA . ASP A 1 95 ? -20.884 -4.347 32.555 1.00 91.00 95 ASP A CA 1
ATOM 802 C C . ASP A 1 95 ? -21.603 -3.028 32.912 1.00 91.00 95 ASP A C 1
ATOM 804 O O . ASP A 1 95 ? -21.240 -1.965 32.404 1.00 91.00 95 ASP A O 1
ATOM 808 N N . ASP A 1 96 ? -22.580 -3.058 33.824 1.00 92.94 96 ASP A N 1
ATOM 809 C CA . ASP A 1 96 ? -23.332 -1.865 34.263 1.00 92.94 96 ASP A CA 1
ATOM 810 C C . ASP A 1 96 ? -22.450 -0.728 34.826 1.00 92.94 96 ASP A C 1
ATOM 812 O O . ASP A 1 96 ? -22.913 0.397 35.024 1.00 92.94 96 ASP A O 1
ATOM 816 N N . ARG A 1 97 ? -21.175 -1.003 35.133 1.00 94.31 97 ARG A N 1
ATOM 817 C CA . ARG A 1 97 ? -20.206 -0.042 35.679 1.00 94.31 97 ARG A CA 1
ATOM 818 C C . ARG A 1 97 ? -19.158 0.387 34.654 1.00 94.31 97 ARG A C 1
ATOM 820 O O . ARG A 1 97 ? -18.373 1.290 34.951 1.00 94.31 97 ARG A O 1
ATOM 827 N N . LYS A 1 98 ? -19.113 -0.240 33.476 1.00 92.31 98 LYS A N 1
ATOM 828 C CA . LYS A 1 98 ? -18.086 -0.028 32.454 1.00 92.31 98 LYS A CA 1
ATOM 829 C C . LYS A 1 98 ? -18.710 0.115 31.077 1.00 92.31 98 LYS A C 1
ATOM 831 O O . LYS A 1 98 ? -19.264 -0.827 30.524 1.00 92.31 98 LYS A O 1
ATOM 836 N N . ILE A 1 99 ? -18.494 1.281 30.483 1.00 92.94 99 ILE A N 1
ATOM 837 C CA . ILE A 1 99 ? -18.815 1.537 29.081 1.00 92.94 99 ILE A CA 1
ATOM 838 C C . ILE A 1 99 ? -17.537 1.495 28.248 1.00 92.94 99 ILE A C 1
ATOM 840 O O . ILE A 1 99 ? -16.487 1.982 28.678 1.00 92.94 99 ILE A O 1
ATOM 844 N N . LEU A 1 100 ? -17.626 0.947 27.041 1.00 94.12 100 LEU A N 1
ATOM 845 C CA . LEU A 1 100 ? -16.540 0.999 26.068 1.00 94.12 100 LEU A CA 1
ATOM 846 C C . LEU A 1 100 ? -16.882 2.038 25.002 1.00 94.12 100 LEU A C 1
ATOM 848 O O . LEU A 1 100 ? -17.917 1.944 24.350 1.00 94.12 100 LEU A O 1
ATOM 852 N N . LEU A 1 101 ? -16.013 3.030 24.809 1.00 93.62 101 LEU A N 1
ATOM 853 C CA . LEU A 1 101 ? -16.203 4.061 23.790 1.00 93.62 101 LEU A CA 1
ATOM 854 C C . LEU A 1 101 ? -15.301 3.787 22.586 1.00 93.62 101 LEU A C 1
ATOM 856 O O . LEU A 1 101 ? -14.076 3.832 22.687 1.00 93.62 101 LEU A O 1
ATOM 860 N N . GLN A 1 102 ? -15.911 3.541 21.433 1.00 91.94 102 GLN A N 1
ATOM 861 C CA . GLN A 1 102 ? -15.222 3.494 20.152 1.00 91.94 102 GLN A CA 1
ATOM 862 C C . GLN A 1 102 ? -15.308 4.871 19.500 1.00 91.94 102 GLN A C 1
ATOM 864 O O . GLN A 1 102 ? -16.403 5.340 19.207 1.00 91.94 102 GLN A O 1
ATOM 869 N N . VAL A 1 103 ? -14.167 5.510 19.256 1.00 89.88 103 VAL A N 1
ATOM 870 C CA . VAL A 1 103 ? -14.099 6.809 18.574 1.00 89.88 103 VAL A CA 1
ATOM 871 C C . VAL A 1 103 ? -13.447 6.616 17.211 1.00 89.88 103 VAL A C 1
ATOM 873 O O . VAL A 1 103 ? -12.343 6.078 17.129 1.00 89.88 103 VAL A O 1
ATOM 876 N N . ASP A 1 104 ? -14.124 7.056 16.154 1.00 83.56 104 ASP A N 1
ATOM 877 C CA . ASP A 1 104 ? -13.588 7.110 14.796 1.00 83.56 104 ASP A CA 1
ATOM 878 C C . ASP A 1 104 ? -13.390 8.564 14.352 1.00 83.56 104 ASP A C 1
ATOM 880 O O . ASP A 1 104 ? -14.207 9.448 14.638 1.00 83.56 104 ASP A O 1
ATOM 884 N N . TYR A 1 105 ? -12.268 8.798 13.677 1.00 79.94 105 TYR A N 1
ATOM 885 C CA . TYR A 1 105 ? -11.786 10.114 13.281 1.00 79.94 105 TYR A CA 1
ATOM 886 C C . TYR A 1 105 ? -11.750 10.229 11.762 1.00 79.94 105 TYR A C 1
ATOM 888 O O . TYR A 1 10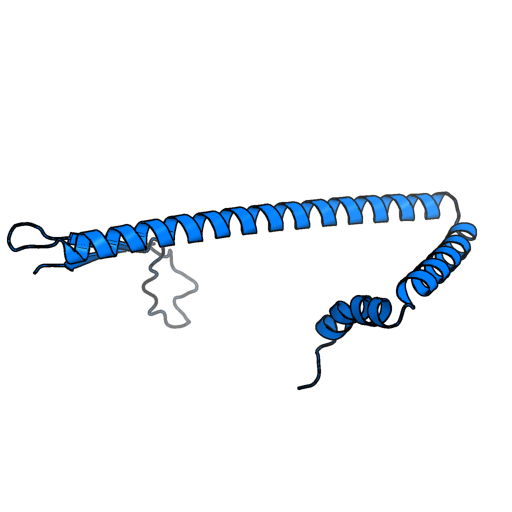5 ? -11.037 9.480 11.090 1.00 79.94 105 TYR A O 1
ATOM 896 N N . VAL A 1 106 ? -12.461 11.221 11.226 1.00 70.88 106 VAL A N 1
ATOM 897 C CA . VAL A 1 106 ? -12.435 11.552 9.799 1.00 70.88 106 VAL A CA 1
ATOM 898 C C . VAL A 1 106 ? -11.966 12.996 9.634 1.00 70.88 106 VAL A C 1
ATOM 900 O O . VAL A 1 106 ? -12.706 13.940 9.900 1.00 70.88 106 VAL A O 1
ATOM 903 N N . GLU A 1 107 ? -10.717 13.160 9.191 1.00 55.56 107 GLU A N 1
ATOM 904 C CA . GLU A 1 107 ? -10.041 14.462 9.028 1.00 55.56 107 GLU A CA 1
ATOM 905 C C . GLU A 1 107 ? -10.472 15.235 7.773 1.00 55.56 107 GLU A C 1
ATOM 907 O O . GLU A 1 107 ? -10.276 16.440 7.682 1.00 55.56 107 GLU A O 1
ATOM 912 N N . ASN A 1 108 ? -11.067 14.544 6.799 1.00 58.91 108 ASN A N 1
ATOM 913 C CA . ASN A 1 108 ? -11.338 15.090 5.469 1.00 58.91 108 ASN A CA 1
ATOM 914 C C . ASN A 1 108 ? -12.808 14.939 5.080 1.00 58.91 108 ASN A C 1
ATOM 916 O O . ASN A 1 108 ? -13.121 14.528 3.961 1.00 58.91 108 ASN A O 1
ATOM 920 N N . PHE A 1 109 ? -13.723 15.235 6.006 1.00 61.81 109 PHE A N 1
ATOM 921 C CA . PHE A 1 109 ? -15.126 15.318 5.632 1.00 61.81 109 PHE A CA 1
ATOM 922 C C . PHE A 1 109 ? -15.359 16.620 4.861 1.00 61.81 109 PHE A C 1
ATOM 924 O O . PHE A 1 109 ? -15.352 17.715 5.426 1.00 61.81 109 PHE A O 1
ATOM 931 N N . ALA A 1 110 ? -15.551 16.496 3.550 1.00 59.34 110 ALA A N 1
ATOM 932 C CA . ALA A 1 110 ? -16.098 17.565 2.734 1.00 59.34 110 ALA A CA 1
ATOM 933 C C . ALA A 1 110 ? -17.626 17.429 2.745 1.00 59.34 110 ALA A C 1
ATOM 935 O O . ALA A 1 110 ? -18.158 16.418 2.286 1.00 59.34 110 ALA A O 1
ATOM 936 N N . MET A 1 111 ? -18.339 18.432 3.270 1.00 59.00 111 MET A N 1
ATOM 937 C CA . MET A 1 111 ? -19.774 18.564 3.002 1.00 59.00 111 MET A CA 1
ATOM 938 C C . MET A 1 111 ? -19.941 18.919 1.527 1.00 59.00 111 MET A C 1
ATOM 940 O O . MET A 1 111 ? -19.907 20.093 1.167 1.00 59.00 111 MET A O 1
ATOM 944 N N . ASP A 1 112 ? -20.084 17.911 0.675 1.00 55.75 112 ASP A N 1
ATOM 945 C CA . ASP A 1 112 ? -20.364 18.120 -0.740 1.00 55.75 112 ASP A CA 1
ATOM 946 C C . ASP A 1 112 ? -21.873 17.980 -0.981 1.00 55.75 112 ASP A C 1
ATOM 948 O O . ASP A 1 112 ? -22.410 16.899 -1.209 1.00 55.75 112 ASP A O 1
ATOM 952 N N . GLN A 1 113 ? -22.576 19.107 -0.913 1.00 55.81 113 GLN A N 1
ATOM 953 C CA . GLN A 1 113 ? -23.661 19.379 -1.850 1.00 55.81 113 GLN A CA 1
ATOM 954 C C . GLN A 1 113 ? -23.210 20.598 -2.652 1.00 55.81 113 GLN A C 1
ATOM 956 O O . GLN A 1 113 ? -23.292 21.724 -2.167 1.00 55.81 113 GLN A O 1
ATOM 961 N N . GLN A 1 114 ? -22.666 20.373 -3.847 1.00 52.81 114 GLN A N 1
ATOM 962 C CA . GLN A 1 114 ? -22.298 21.451 -4.760 1.00 52.81 114 GLN A CA 1
ATOM 963 C C . GLN A 1 114 ? -22.950 21.226 -6.118 1.00 52.81 114 GLN A C 1
ATOM 965 O O . GLN A 1 114 ? -22.709 20.215 -6.777 1.00 52.81 114 GLN A O 1
ATOM 970 N N . ASP A 1 115 ? -23.736 22.206 -6.556 1.00 54.91 115 ASP A N 1
ATOM 971 C CA . ASP A 1 115 ? -24.083 22.343 -7.964 1.00 54.91 115 ASP A CA 1
ATOM 972 C C . ASP A 1 115 ? -22.852 22.823 -8.747 1.00 54.91 115 ASP A C 1
ATOM 974 O O . ASP A 1 115 ? -22.030 23.596 -8.245 1.00 54.91 115 ASP A O 1
ATOM 978 N N . ALA A 1 116 ? -22.730 22.375 -10.001 1.00 53.56 116 ALA A N 1
ATOM 979 C CA . ALA A 1 116 ? -21.535 22.515 -10.846 1.00 53.56 116 ALA A CA 1
ATOM 980 C C . ALA A 1 116 ? -20.948 23.941 -10.926 1.00 53.56 116 ALA A C 1
ATOM 982 O O . ALA A 1 116 ? -19.748 24.104 -11.140 1.00 53.56 116 ALA A O 1
ATOM 983 N N . ILE A 1 117 ? -21.772 24.969 -10.715 1.00 60.50 117 ILE A N 1
ATOM 984 C CA . ILE A 1 117 ? -21.391 26.386 -10.780 1.00 60.50 117 ILE A CA 1
ATOM 985 C C . ILE A 1 117 ? -20.580 26.830 -9.545 1.00 60.50 117 ILE A C 1
ATOM 987 O O . ILE A 1 117 ? -19.768 27.748 -9.640 1.00 60.50 117 ILE A O 1
ATOM 991 N N . GLN A 1 118 ? -20.746 26.183 -8.389 1.00 52.16 118 GLN A N 1
ATOM 992 C CA . GLN A 1 118 ? -20.165 26.666 -7.132 1.00 52.16 118 GLN A CA 1
ATOM 993 C C . GLN A 1 118 ? -18.776 26.081 -6.809 1.00 52.16 118 GLN A C 1
ATOM 995 O O . GLN A 1 118 ? -18.009 26.677 -6.053 1.00 52.16 118 GLN A O 1
ATOM 1000 N N . SER A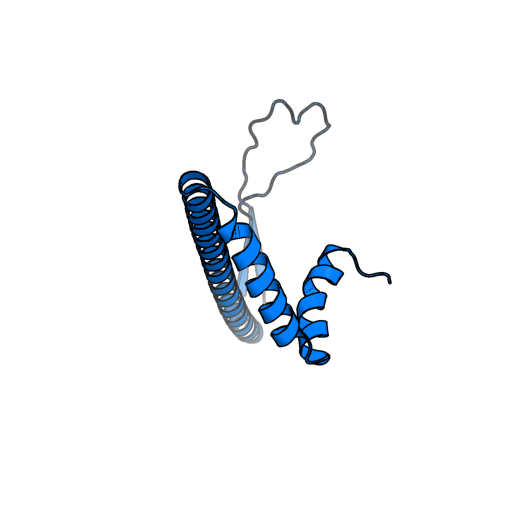 1 119 ? -18.395 24.986 -7.474 1.00 57.28 119 SER A N 1
ATOM 1001 C CA . SER A 1 119 ? -17.079 24.339 -7.326 1.00 57.28 119 SER A CA 1
ATOM 1002 C C . SER A 1 119 ? -15.887 25.203 -7.754 1.00 57.28 119 SER A C 1
ATOM 1004 O O . SER A 1 119 ? -14.750 24.938 -7.369 1.00 57.28 119 SER A O 1
ATOM 1006 N N . THR A 1 120 ? -16.124 26.258 -8.539 1.00 56.22 120 THR A N 1
ATOM 1007 C CA . THR A 1 120 ? -15.053 27.096 -9.102 1.00 56.22 120 THR A CA 1
ATOM 1008 C C . THR A 1 120 ? -14.609 28.226 -8.157 1.00 56.22 120 THR A C 1
ATOM 1010 O O . THR A 1 120 ? -13.574 28.841 -8.399 1.00 56.22 120 THR A O 1
ATOM 1013 N N . TYR A 1 121 ? -15.340 28.495 -7.064 1.00 57.22 121 TYR A N 1
ATOM 1014 C CA . TYR A 1 121 ? -15.131 29.700 -6.240 1.00 57.22 121 TYR A CA 1
ATOM 1015 C C . TYR A 1 121 ? -14.933 29.472 -4.730 1.00 57.22 121 TYR A C 1
ATOM 1017 O O . TYR A 1 121 ? -14.810 30.455 -3.996 1.00 57.22 121 TYR A O 1
ATOM 1025 N N . TRP A 1 122 ? -14.871 28.234 -4.222 1.00 55.84 122 TRP A N 1
ATOM 1026 C CA . TRP A 1 122 ? -14.913 28.006 -2.770 1.00 55.84 122 TRP A CA 1
ATOM 1027 C C . TRP A 1 122 ? -13.613 27.550 -2.100 1.00 55.84 122 TRP A C 1
ATOM 1029 O O . TRP A 1 122 ? -13.044 26.509 -2.409 1.00 55.84 122 TRP A O 1
ATOM 1039 N N . ASN A 1 123 ? -13.219 28.325 -1.078 1.00 60.62 123 ASN A N 1
ATOM 1040 C CA . ASN A 1 123 ? -12.397 27.893 0.052 1.00 60.62 123 ASN A CA 1
ATOM 1041 C C . ASN A 1 123 ? -13.125 26.758 0.788 1.00 60.62 123 ASN A C 1
ATOM 1043 O O . ASN A 1 123 ? -14.021 27.017 1.596 1.00 60.62 123 ASN A O 1
ATOM 1047 N N . THR A 1 124 ? -12.758 25.507 0.527 1.00 62.69 124 THR A N 1
ATOM 1048 C CA . THR A 1 124 ? -13.315 24.362 1.249 1.00 62.69 124 THR A CA 1
ATOM 1049 C C . THR A 1 124 ? -12.903 24.454 2.718 1.00 62.69 124 THR A C 1
ATOM 1051 O O . THR A 1 124 ? -11.732 24.284 3.060 1.00 62.69 124 THR A O 1
ATOM 1054 N N . LYS A 1 125 ? -13.853 24.749 3.615 1.00 64.56 125 LYS A N 1
ATOM 1055 C CA . LYS A 1 125 ? -13.618 24.613 5.057 1.00 64.56 125 LYS A CA 1
ATOM 1056 C C . LYS A 1 125 ? -13.531 23.123 5.365 1.00 64.56 125 LYS A C 1
ATOM 1058 O O . LYS A 1 125 ? -14.550 22.440 5.379 1.00 64.56 125 LYS A O 1
ATOM 1063 N N . MET A 1 126 ? -12.315 22.628 5.571 1.00 68.25 126 MET A N 1
ATOM 1064 C CA . MET A 1 126 ? -12.098 21.271 6.066 1.00 68.25 126 MET A CA 1
ATOM 1065 C C . MET A 1 126 ? -12.691 21.170 7.474 1.00 68.25 126 MET A C 1
ATOM 1067 O O . MET A 1 126 ? -12.417 22.019 8.325 1.00 68.25 126 MET A O 1
ATOM 1071 N N . LEU A 1 127 ? -13.537 20.166 7.695 1.00 70.25 127 LEU A N 1
ATOM 1072 C CA . LEU A 1 127 ? -14.125 19.863 8.993 1.00 70.25 127 LEU A CA 1
ATOM 1073 C C . LEU A 1 127 ? -13.627 18.493 9.445 1.00 70.25 127 LEU A C 1
ATOM 1075 O O . LEU A 1 127 ? -13.697 17.519 8.694 1.00 70.25 127 LEU A O 1
ATOM 1079 N N . SER A 1 128 ? -13.168 18.424 10.691 1.00 78.12 128 SER A N 1
ATOM 1080 C CA . SER A 1 128 ? -12.856 17.164 11.357 1.00 78.12 128 SER A CA 1
ATOM 1081 C C . SER A 1 128 ? -14.094 16.669 12.096 1.00 78.12 128 SER A C 1
ATOM 1083 O O . SER A 1 128 ? -14.648 17.392 12.927 1.00 78.12 128 SER A O 1
ATOM 1085 N N . ILE A 1 129 ? -14.522 15.439 11.814 1.00 81.06 129 ILE A N 1
ATOM 1086 C CA . ILE A 1 129 ? -15.633 14.798 12.524 1.00 81.06 129 ILE A CA 1
ATOM 1087 C C . ILE A 1 129 ? -15.076 13.717 13.447 1.00 81.06 129 ILE A C 1
ATOM 1089 O O . ILE A 1 129 ? -14.299 12.857 13.028 1.00 81.06 129 ILE A O 1
ATOM 1093 N N . PHE A 1 130 ? -15.520 13.761 14.702 1.00 84.12 130 PHE A N 1
ATOM 1094 C CA . PHE A 1 130 ? -15.273 12.734 15.706 1.00 84.12 130 PHE A CA 1
ATOM 1095 C C . PHE A 1 130 ? -16.582 11.995 15.946 1.00 84.12 130 PHE A C 1
ATOM 1097 O O . PHE A 1 130 ? -17.469 12.491 16.641 1.00 84.12 130 PHE A O 1
ATOM 1104 N N . THR A 1 131 ? -16.725 10.828 15.331 1.00 86.38 131 THR A N 1
ATOM 1105 C CA . THR A 1 131 ? -17.871 9.960 15.608 1.00 86.38 131 THR A CA 1
ATOM 1106 C C . THR A 1 131 ? -17.526 9.054 16.775 1.00 86.38 131 THR A C 1
ATOM 1108 O O . THR A 1 131 ? -16.421 8.520 16.837 1.00 86.38 131 THR A O 1
ATOM 1111 N N . ALA A 1 132 ? -18.449 8.896 17.717 1.00 91.06 132 ALA A N 1
ATOM 1112 C CA . ALA A 1 132 ? -18.256 8.029 18.866 1.00 91.06 132 ALA A CA 1
ATOM 1113 C C . ALA A 1 132 ? -19.445 7.079 19.012 1.00 91.06 132 ALA A C 1
ATOM 1115 O O . ALA A 1 132 ? -20.594 7.479 18.828 1.00 91.06 132 ALA A O 1
ATOM 1116 N N . HIS A 1 133 ? -19.158 5.828 19.349 1.00 91.75 133 HIS A N 1
ATOM 1117 C CA . HIS A 1 133 ? -20.141 4.805 19.662 1.00 91.75 133 HIS A CA 1
ATOM 1118 C C . HIS A 1 133 ? -19.845 4.241 21.049 1.00 91.75 133 HIS A C 1
ATOM 1120 O O . HIS A 1 133 ? -18.720 3.818 21.321 1.00 91.75 133 HIS A O 1
ATOM 1126 N N . ALA A 1 134 ? -20.843 4.263 21.928 1.00 92.94 134 ALA A N 1
ATOM 1127 C CA . ALA A 1 134 ? -20.739 3.725 23.276 1.00 92.94 134 ALA A CA 1
ATOM 1128 C C . ALA A 1 134 ? -21.371 2.333 23.321 1.00 92.94 134 ALA A C 1
ATOM 1130 O O . ALA A 1 134 ? -22.534 2.168 22.964 1.00 92.94 134 ALA A O 1
ATOM 1131 N N . TRP A 1 135 ? -20.600 1.355 23.779 1.00 92.56 135 TRP A N 1
ATOM 1132 C CA . TRP A 1 135 ? -21.053 0.000 24.047 1.00 92.56 135 TRP A CA 1
ATOM 1133 C C . TRP A 1 135 ? -21.333 -0.125 25.547 1.00 92.56 135 TRP A C 1
ATOM 1135 O O . TRP A 1 135 ? -20.446 0.137 26.367 1.00 92.56 135 TRP A O 1
ATOM 1145 N N . CYS A 1 136 ? -22.563 -0.496 25.890 1.00 90.25 136 CYS A N 1
ATOM 1146 C CA . CYS A 1 136 ? -23.009 -0.807 27.246 1.00 90.25 136 CYS A CA 1
ATOM 1147 C C . CYS A 1 136 ? -23.672 -2.194 27.267 1.00 90.2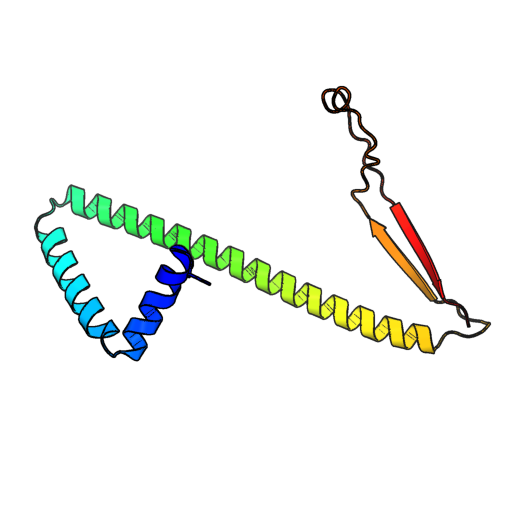5 136 CYS A C 1
ATOM 1149 O O . CYS A 1 136 ? -24.233 -2.611 26.248 1.00 90.25 136 CYS A O 1
ATOM 1151 N N . GLY A 1 137 ? -23.543 -2.893 28.398 1.00 74.31 137 GLY A N 1
ATOM 1152 C CA . GLY A 1 137 ? -24.202 -4.177 28.667 1.00 74.31 137 GLY A CA 1
ATOM 1153 C C . GLY A 1 137 ? -25.675 -4.024 29.018 1.00 74.31 137 GLY A C 1
ATOM 1154 O O . GLY A 1 137 ? -26.062 -2.906 29.428 1.00 74.31 137 GLY A O 1
#

Mean predicted aligned error: 12.72 Å

Radius of gyration: 28.74 Å; Cα contacts (8 Å, |Δi|>4): 66; chains: 1; bounding box: 56×55×70 Å

Nearest PDB structures (foldseek):
  1cii-assembly1_A  TM=3.438E-01  e=4.930E+00  Escherichia coli
  8g4i-assembly1_a  TM=4.403E-01  e=7.394E+00  Giardia duodenalis assemblage A

Solvent-accessible surface area (backbone atoms only — not comparable to full-atom values): 8160 Å² total; per-residue (Å²): 135,85,78,52,72,69,58,49,61,66,47,46,64,56,54,27,50,77,70,66,45,42,63,59,52,52,50,53,50,50,52,52,49,51,62,53,58,70,74,47,53,71,69,57,48,48,52,52,50,52,54,52,51,50,52,51,53,52,52,51,51,52,53,51,53,53,52,53,51,50,52,54,51,52,52,49,54,51,52,52,51,54,51,50,52,53,48,51,56,51,57,74,66,35,37,98,90,37,72,46,77,50,74,49,81,42,72,76,48,69,90,80,86,69,61,87,81,55,75,82,76,63,85,78,74,75,38,71,47,78,50,74,47,77,46,70,99

Secondary structure (DSSP, 8-state):
-PPPHHHHHHHHHHHHHHTT-HHHHHHHHHHHHHHHHHTS-HHHHHHHHHHHHHHHHHHHHHHHHHHHHHHHHHHHHHHHHHHHHHHHHHHHT-BTTB-EEEEEEEEEE------TTGGGS-----EEEEEEEEE--

Sequence (137 aa):
MKLTAAQKQKRYPENLKRKGRHNTMKAKNRERMKNILSKLSDFQREQYRNHNAEARKRARAVNKHQSNFIQQYLLHVFIKRAQSSLFEELKESTDDRKILLQVDYVENFAMDQQDAIQSTYWNTKMLSIFTAHAWCG

Foldseek 3Di:
DDDDPVRCVVCVLVVCVVVVNNVVVVVVVVVVVVVVLVPDDPVVNVVVVVVVVVVVVVVVVVVVVVVVVVVVVVVVVVVVVVVVVVLVVVLVVAAPVDKDKDKDKDQADFPDPDDPVPVVDDDGPGDIDIDMDIRHD

pLDDT: mean 84.81, std 12.3, range [52.16, 97.38]

Organism: NCBI:txid392030

=== Feature glossary ===
Feature key, reading from the visual/contextual features back to the raw sequence:

Rendered structure images. Six rendered views show the 3D structure from the faces of a cube — i.e. along ±x, ±y, ±z. Rendering representation is drawn randomly per protein from cartoon (secondary-structure ribbons), sticks (backbone bonds), or molecular surface; coloring is either N→C rainbow (blue at the N-terminus through red at the C-terminus) or one color per chain.

Contact-map, Ramachandran, and PAE plots. The contact map is a binary N×N matrix image: pixel (i, j) is dark where Cα_i and Cα_j are within 8 Å and |i−j|>4. Because the |i−j|>4 filter removes local helical contacts, off-diagonal stripes parallel to the main diagonal indicate parallel β-sheets; stripes perpendicular to it indicate antiparallel β-sheets. The Ramachandran plot scatters every residue's (φ, ψ) pair against the sterically allowed regions. The PAE heatmap renders the predicted-aligned-error matrix.

InterPro / GO / CATH / organism. Database cross-references. InterPro integrates a dozen domain/family signature databases into unified entries with residue-range hits. GO terms attach function/process/location labels with evidence codes. CATH codes position the fold in a four-level structural taxonomy. Organism is the NCBI-taxonomy species name.

Nearest PDB structures. The Foldseek neighbor list gives the closest experimentally determined structures in the PDB, ranked by structural alignment. TM-score near 1 means near-identical fold; near 0.3 means only rough topology match. This is how one finds what a novel AlphaFold prediction most resembles in the solved-structure universe.

Predicted aligned error. PAE(i, j) answers: if I align the predicted and true structures on residue i, how far off (in Å) do I expect residue j to be? A block-diagonal PAE matrix with low values on the blocks and high values off-diagonal is the signature of a multi-domain protein with confidently predicted domains but uncertain inter-domain orientation.

Solvent-accessible surface area. Accessible surface area quantifies burial. A residue with SASA near zero is packed into the hydrophobic core; one with SASA >100 Å² sits on the surface. Computed here via the Shrake–Rupley numerical algorithm with a 1.4 Å probe.

B-factor. B-factor (Debye–Waller factor) reflects atomic displacement in the crystal lattice. It is an experimental observable (units Å²), not a prediction; low values mean the atom is pinned down, high values mean it moves or is heterogeneous across the crystal.

pLDDT. For AlphaFold models, the B-factor field carries pLDDT — the model's own estimate of local accuracy on a 0–100 scale. Regions with pLDDT<50 should be treated as essentially unmodeled; they often correspond to intrinsically disordered segments.

Backbone torsions (φ/ψ). φ (phi) and ψ (psi) are the two rotatable backbone dihedrals per residue: φ is the C(i-1)–N–Cα–C torsion, ψ is the N–Cα–C–N(i+1) torsion, both in degrees on (−180°, 180°]. α-helical residues cluster near (−60°, −45°); β-strand residues near (−120°, +130°). A Ramachandran plot is simply a scatter of (φ, ψ) for every residue.

Radius of gyration, Cα contacts, bounding box. Radius of gyration (Rg) is the root-mean-square distance of Cα atoms from their centroid — a single number for overall size and compactness. A globular domain of N residues has Rg ≈ 2.2·N^0.38 Å; an extended or disordered chain has a much larger Rg. The Cα contact count is the number of residue pairs whose Cα atoms are within 8 Å and are more than four positions apart in sequence — a standard proxy for tertiary packing density. The bounding box is the smallest axis-aligned box enclosing all Cα atoms.

Secondary structure (3-state, P-SEA). Three-state secondary structure (P-SEA) collapses the eight DSSP classes into helix (a), strand (b), and coil (c). P-SEA assigns these from Cα geometry alone — distances and angles — without requiring backbone oxygens, so it works on any Cα trace.

Secondary structure (8-state, DSSP). DSSP 8-state secondary structure assigns each residue one of H (α-helix), G (3₁₀-helix), I (π-helix), E (extended β-strand), B (isolated β-bridge), T (hy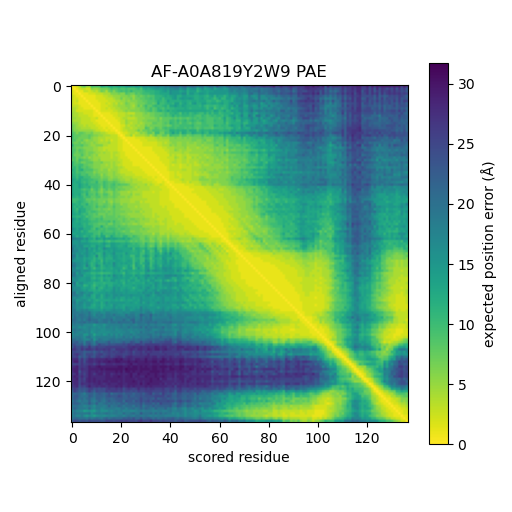drogen-bonded turn), S (bend), or '-' (coil). The assignment is computed from backbone hydrogen-bond geometry via the Kabsch–Sander algorithm.

Foldseek 3Di. A 3Di character summarizes, for each residue, the relative orientation of the Cα frame of its nearest spatial neighbor. Because it encodes fold topology rather than chemistry, 3Di alignments detect remote structural similarity that sequence alignment misses.

mmCIF coordinates. The mmCIF block holds the 3D Cartesian coordinates of each backbone atom (N, Cα, C, O) in ångströms. mmCIF is the PDB's canonical archive format — a tagged-loop text representation of the atomic model.

Sequence. Sequence gives the chain of amino acids in standard one-letter code (A=alanine, C=cysteine, …, Y=tyrosine), read N→C. It is the only feature that is directly encoded by the gene; all structural features are derived from the folded form of this sequence.